Protein AF-A0A948R363-F1 (afdb_monomer_lite)

pLDDT: mean 79.98, std 19.92, range [34.91, 97.94]

Secondary structure (DSSP, 8-state):
--PPP-------------------HHHHHHHHHHHH---S--HHHHHHHHHHHHHHTT--HHHHHHHHT--SGGGSHHHHHH-----HHHHHHHHHHHHHHHHHHHHHHHH-

Radius of gyration: 22.64 Å; chains: 1; bounding box: 28×64×68 Å

Sequence (112 aa):
MKARPSGRSTTTCRRAEVRPATATSSGCKARLDADAGVTGWTLHDLRRTVATGLASLQVPPHVVEKLLNHTSGTFSGVAGVYNRFAYQNEMRAALEQWESRLQELLAEARAA

Structure (mmCIF, N/CA/C/O backbone):
data_AF-A0A948R363-F1
#
_entry.id   AF-A0A948R363-F1
#
loop_
_atom_site.group_PDB
_atom_site.id
_atom_site.type_symbol
_atom_site.label_atom_id
_atom_site.label_alt_id
_atom_site.label_comp_id
_atom_site.label_asym_id
_atom_site.label_entity_id
_atom_site.label_seq_id
_atom_site.pdbx_PDB_ins_code
_atom_site.Cartn_x
_atom_site.Cartn_y
_atom_site.Cartn_z
_atom_site.occupancy
_atom_site.B_iso_or_equiv
_atom_site.auth_seq_id
_atom_site.auth_comp_id
_atom_site.auth_asym_id
_atom_site.auth_atom_id
_atom_site.pdbx_PDB_model_num
ATOM 1 N N . MET A 1 1 ? 0.092 -53.376 43.101 1.00 49.22 1 MET A N 1
ATOM 2 C CA . MET A 1 1 ? -0.635 -52.153 43.513 1.00 49.22 1 MET A CA 1
ATOM 3 C C . MET A 1 1 ? 0.361 -51.104 43.990 1.00 49.22 1 MET A C 1
ATOM 5 O O . MET A 1 1 ? 1.034 -51.366 44.975 1.00 49.22 1 MET A O 1
ATOM 9 N N . LYS A 1 2 ? 0.470 -49.960 43.300 1.00 38.81 2 LYS A N 1
ATOM 10 C CA . LYS A 1 2 ? 0.731 -48.619 43.867 1.00 38.81 2 LYS A CA 1
ATOM 11 C C . LYS A 1 2 ? 0.554 -47.592 42.741 1.00 38.81 2 LYS A C 1
ATOM 13 O O . LYS A 1 2 ? 1.264 -47.622 41.743 1.00 38.81 2 LYS A O 1
ATOM 18 N N . ALA A 1 3 ? -0.487 -46.779 42.882 1.00 44.53 3 ALA A N 1
ATOM 19 C CA . ALA A 1 3 ? -0.934 -45.780 41.922 1.00 44.53 3 ALA A CA 1
ATOM 20 C C . ALA A 1 3 ? 0.062 -44.612 41.809 1.00 44.53 3 ALA A C 1
ATOM 22 O O . ALA A 1 3 ? 0.642 -44.193 42.811 1.00 44.53 3 ALA A O 1
ATOM 23 N N . ARG A 1 4 ? 0.232 -44.061 40.600 1.00 40.62 4 ARG A N 1
ATOM 24 C CA . ARG A 1 4 ? 0.894 -42.765 40.371 1.00 40.62 4 ARG A CA 1
ATOM 25 C C . ARG A 1 4 ? -0.170 -41.659 40.403 1.00 40.62 4 ARG A C 1
ATOM 27 O O . ARG A 1 4 ? -1.157 -41.793 39.681 1.00 40.62 4 ARG A O 1
ATOM 34 N N . PRO A 1 5 ? -0.000 -40.580 41.187 1.00 43.66 5 PRO A N 1
ATOM 35 C CA . PRO A 1 5 ? -0.958 -39.485 41.211 1.00 43.66 5 PRO A CA 1
ATOM 36 C C . PRO A 1 5 ? -0.743 -38.530 40.030 1.00 43.66 5 PRO A C 1
ATOM 38 O O . PRO A 1 5 ? 0.382 -38.203 39.650 1.00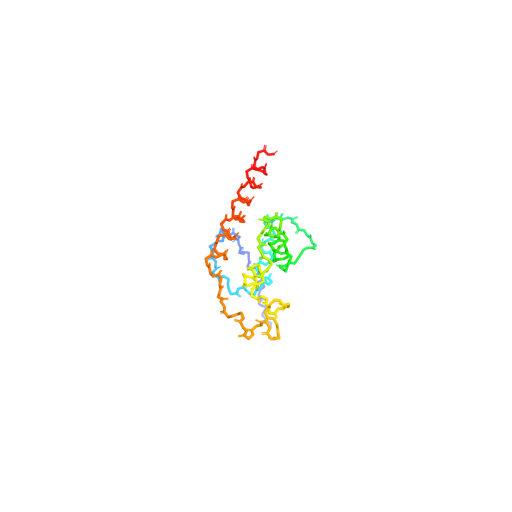 43.66 5 PRO A O 1
ATOM 41 N N . SER A 1 6 ? -1.860 -38.074 39.468 1.00 49.44 6 SER A N 1
ATOM 42 C CA . SER A 1 6 ? -1.963 -37.027 38.458 1.00 49.44 6 SER A CA 1
ATOM 43 C C . SER A 1 6 ? -1.681 -35.650 39.070 1.00 49.44 6 SER A C 1
ATOM 45 O O . SER A 1 6 ? -2.500 -35.129 39.827 1.00 49.44 6 SER A O 1
ATOM 47 N N . GLY A 1 7 ? -0.551 -35.038 38.717 1.00 38.94 7 GLY A N 1
ATOM 48 C CA . GLY A 1 7 ? -0.267 -33.632 39.006 1.00 38.94 7 GLY A CA 1
ATOM 49 C C . GLY A 1 7 ? -0.616 -32.766 37.800 1.00 38.94 7 GLY A C 1
ATOM 50 O O . GLY A 1 7 ? 0.147 -32.702 36.840 1.00 38.94 7 GLY A O 1
ATOM 51 N N . ARG A 1 8 ? -1.781 -32.115 37.830 1.00 46.25 8 ARG A N 1
ATOM 52 C CA . ARG A 1 8 ? -2.176 -31.088 36.859 1.00 46.25 8 ARG A CA 1
ATOM 53 C C . ARG A 1 8 ? -1.411 -29.814 37.226 1.00 46.25 8 ARG A C 1
ATOM 55 O O . ARG A 1 8 ? -1.735 -29.177 38.222 1.00 46.25 8 ARG A O 1
ATOM 62 N N . SER A 1 9 ? -0.355 -29.498 36.478 1.00 42.84 9 SER A N 1
ATOM 63 C CA . SER A 1 9 ? 0.474 -28.318 36.737 1.00 42.84 9 SER A CA 1
ATOM 64 C C . SER A 1 9 ? -0.330 -27.050 36.455 1.00 42.84 9 SER A C 1
ATOM 66 O O . SER A 1 9 ? -0.569 -26.682 35.306 1.00 42.84 9 SER A O 1
ATOM 68 N N . THR A 1 10 ? -0.769 -26.392 37.522 1.00 44.28 10 THR A N 1
ATOM 69 C CA . THR A 1 10 ? -1.242 -25.011 37.529 1.00 44.28 10 THR A CA 1
ATOM 70 C C . THR A 1 10 ? -0.047 -24.094 37.284 1.00 44.28 10 THR A C 1
ATOM 72 O O . THR A 1 10 ? 0.619 -23.666 38.224 1.00 44.28 10 THR A O 1
ATOM 75 N N . THR A 1 11 ? 0.268 -23.812 36.021 1.00 43.47 11 THR A N 1
ATOM 76 C CA . THR A 1 11 ? 1.243 -22.769 35.689 1.00 43.47 11 THR A CA 1
ATOM 77 C C . THR A 1 11 ? 0.499 -21.469 35.427 1.00 43.47 11 THR A C 1
ATOM 79 O O . THR A 1 11 ? -0.027 -21.220 34.348 1.00 43.47 11 THR A O 1
ATOM 82 N N . THR A 1 12 ? 0.448 -20.664 36.482 1.00 38.38 12 THR A N 1
ATOM 83 C CA . THR A 1 12 ? 0.136 -19.238 36.522 1.00 38.38 12 THR A CA 1
ATOM 84 C C . THR A 1 12 ? 0.681 -18.497 35.295 1.00 38.38 12 THR A C 1
ATOM 86 O O . THR A 1 12 ? 1.887 -18.516 35.049 1.00 38.38 12 THR A O 1
ATOM 89 N N . CYS A 1 13 ? -0.197 -17.806 34.558 1.00 34.91 13 CYS A N 1
ATOM 90 C CA . CYS A 1 13 ? 0.170 -16.813 33.544 1.00 34.91 13 CYS A CA 1
ATOM 91 C C . CYS A 1 13 ? 1.002 -15.700 34.195 1.00 34.91 13 CYS A C 1
ATOM 93 O O . CYS A 1 13 ? 0.465 -14.745 34.755 1.00 34.91 13 CYS A O 1
ATOM 95 N N . ARG A 1 14 ? 2.327 -15.820 34.137 1.00 42.41 14 ARG A N 1
ATOM 96 C CA . ARG A 1 14 ? 3.248 -14.711 34.387 1.00 42.41 14 ARG A CA 1
ATOM 97 C C . ARG A 1 14 ? 3.529 -14.037 33.040 1.00 42.41 14 ARG A C 1
ATOM 99 O O . ARG A 1 14 ? 3.718 -14.740 32.052 1.00 42.41 14 ARG A O 1
ATOM 106 N N . ARG A 1 15 ? 3.487 -12.695 33.024 1.00 40.62 15 ARG A N 1
ATOM 107 C CA . ARG A 1 15 ? 3.774 -11.785 31.893 1.00 40.62 15 ARG A CA 1
ATOM 108 C C . ARG A 1 15 ? 4.684 -12.430 30.840 1.00 40.62 15 ARG A C 1
ATOM 110 O O . ARG A 1 15 ? 5.830 -12.747 31.138 1.00 40.62 15 ARG A O 1
ATOM 117 N N . ALA A 1 16 ? 4.149 -12.604 29.635 1.00 43.81 16 ALA A N 1
ATOM 118 C CA . ALA A 1 16 ? 4.841 -13.204 28.508 1.00 43.81 16 ALA A CA 1
ATOM 119 C C . ALA A 1 16 ? 6.077 -12.377 28.113 1.00 43.81 16 ALA A C 1
ATOM 121 O O . ALA A 1 16 ? 5.957 -11.297 27.538 1.00 43.81 16 ALA A O 1
ATOM 122 N N . GLU A 1 17 ? 7.265 -12.904 28.403 1.00 41.97 17 GLU A N 1
ATOM 123 C CA . GLU A 1 17 ? 8.477 -12.559 27.666 1.00 41.97 17 GLU A CA 1
ATOM 124 C C . GLU A 1 17 ? 8.282 -12.927 26.192 1.00 41.97 17 GLU A C 1
ATOM 126 O O . GLU A 1 17 ? 7.804 -14.015 25.852 1.00 41.97 17 GLU A O 1
ATOM 131 N N . VAL A 1 18 ? 8.637 -11.991 25.313 1.00 50.06 18 VAL A N 1
ATOM 132 C CA . VAL A 1 18 ? 8.582 -12.136 23.859 1.00 50.06 18 VAL A CA 1
ATOM 133 C C . VAL A 1 18 ? 9.494 -13.292 23.445 1.00 50.06 18 VAL A C 1
ATOM 135 O O . VAL A 1 18 ? 10.705 -13.140 23.320 1.00 50.06 18 VAL A O 1
ATOM 138 N N . ARG A 1 19 ? 8.913 -14.474 23.227 1.00 47.91 19 ARG A N 1
ATOM 139 C CA . ARG A 1 19 ? 9.605 -15.576 22.554 1.00 47.91 19 ARG A CA 1
ATOM 140 C C . ARG A 1 19 ? 9.716 -15.244 21.063 1.00 47.91 19 ARG A C 1
ATOM 142 O O . ARG A 1 19 ? 8.693 -14.882 20.472 1.00 47.91 19 ARG A O 1
ATOM 149 N N . PRO A 1 20 ? 10.901 -15.382 20.433 1.00 43.44 20 PRO A N 1
ATOM 150 C CA . PRO A 1 20 ? 11.015 -15.224 18.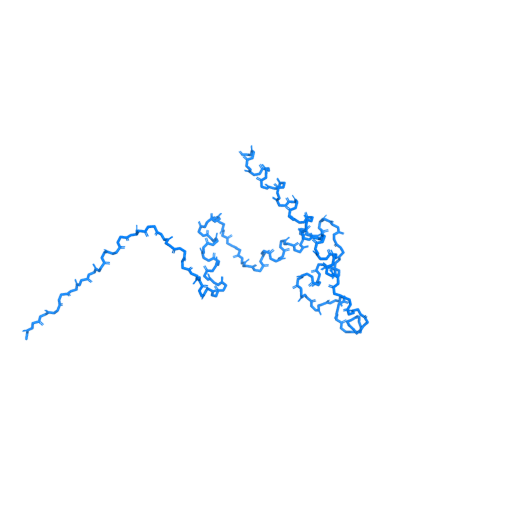995 1.00 43.44 20 PRO A CA 1
ATOM 151 C C . PRO A 1 20 ? 10.219 -16.363 18.376 1.00 43.44 20 PRO A C 1
ATOM 153 O O . PRO A 1 20 ? 10.514 -17.544 18.565 1.00 43.44 20 PRO A O 1
ATOM 156 N N . ALA A 1 21 ? 9.122 -16.004 17.730 1.00 50.94 21 ALA A N 1
ATOM 157 C CA . ALA A 1 21 ? 8.248 -16.984 17.149 1.00 50.94 21 ALA A CA 1
ATOM 158 C C . ALA A 1 21 ? 8.998 -17.649 15.990 1.00 50.94 21 ALA A C 1
ATOM 160 O O . ALA A 1 21 ? 9.297 -17.006 14.988 1.00 50.94 21 ALA A O 1
ATOM 161 N N . THR A 1 22 ? 9.217 -18.957 16.071 1.00 48.59 22 THR A N 1
ATOM 162 C CA . THR A 1 22 ? 9.355 -19.822 14.891 1.00 48.59 22 THR A CA 1
ATOM 163 C C . THR A 1 22 ? 7.991 -19.948 14.191 1.00 48.59 22 THR A C 1
ATOM 165 O O . THR A 1 22 ? 7.533 -21.040 13.862 1.00 48.59 22 THR A O 1
ATOM 168 N N . ALA A 1 23 ? 7.265 -18.832 14.054 1.00 51.28 23 ALA A N 1
ATOM 169 C CA . ALA A 1 23 ? 5.884 -18.816 13.614 1.00 51.28 23 ALA A CA 1
ATOM 170 C C . ALA A 1 23 ? 5.829 -18.893 12.097 1.00 51.28 23 ALA A C 1
ATOM 172 O O . ALA A 1 23 ? 6.118 -17.937 11.380 1.00 51.28 23 ALA A O 1
ATOM 173 N N . THR A 1 24 ? 5.337 -20.028 11.623 1.00 54.84 24 THR A N 1
ATOM 174 C CA . THR A 1 24 ? 4.568 -20.094 10.386 1.00 54.84 24 THR A CA 1
ATOM 175 C C . THR A 1 24 ? 3.524 -18.971 10.375 1.00 54.84 24 THR A C 1
ATOM 177 O O . THR A 1 24 ? 3.024 -18.565 11.428 1.00 54.84 24 THR A O 1
ATOM 180 N N . SER A 1 25 ? 3.146 -18.501 9.188 1.00 63.59 25 SER A N 1
ATOM 181 C CA . SER A 1 25 ? 2.118 -17.472 8.969 1.00 63.59 25 SER A CA 1
ATOM 182 C C . SER A 1 25 ? 0.860 -17.645 9.847 1.00 63.59 25 SER A C 1
ATOM 184 O O . SER A 1 25 ? 0.326 -16.664 10.364 1.00 63.59 25 SER A O 1
ATOM 186 N N . SER A 1 26 ? 0.451 -18.887 10.126 1.00 67.81 26 SER A N 1
ATOM 187 C CA . SER A 1 26 ? -0.656 -19.239 11.027 1.00 67.81 26 SER A CA 1
ATOM 188 C C . SER A 1 26 ? -0.508 -18.717 12.467 1.00 67.81 26 SER A C 1
ATOM 190 O O . SER A 1 26 ? -1.492 -18.282 13.061 1.00 67.81 26 SER A O 1
ATOM 192 N N . GLY A 1 27 ? 0.703 -18.728 13.034 1.00 75.75 27 GLY A N 1
ATOM 193 C CA . GLY A 1 27 ? 0.961 -18.259 14.402 1.00 75.75 27 GLY A CA 1
ATOM 194 C C . GLY A 1 27 ? 0.922 -16.734 14.531 1.00 75.75 27 GLY A C 1
ATOM 195 O O . GLY A 1 27 ? 0.432 -16.209 15.529 1.00 75.75 27 GLY A O 1
ATOM 196 N N . CYS A 1 28 ? 1.379 -16.014 13.502 1.00 81.19 28 CYS A N 1
ATOM 197 C CA . CYS A 1 28 ? 1.266 -14.555 13.446 1.00 81.19 28 CYS A CA 1
ATOM 198 C C . CYS A 1 28 ? -0.189 -14.111 13.258 1.00 81.19 28 CYS A C 1
ATOM 200 O O . CYS A 1 28 ? -0.614 -13.152 13.897 1.00 81.19 28 CYS A O 1
ATOM 202 N N . LYS A 1 29 ? -0.968 -14.839 12.444 1.00 85.69 29 LYS A N 1
ATOM 203 C CA . LYS A 1 29 ? -2.395 -14.553 12.254 1.00 85.69 29 LYS A CA 1
ATOM 204 C C . LYS A 1 29 ? -3.177 -14.650 13.565 1.00 85.69 29 LYS A C 1
ATOM 206 O O . LYS A 1 29 ? -3.877 -13.712 13.908 1.00 85.69 29 LYS A O 1
ATOM 211 N N . ALA A 1 30 ? -3.013 -15.738 14.320 1.00 85.56 30 ALA A N 1
ATOM 212 C CA . ALA A 1 30 ? -3.768 -15.944 15.559 1.00 85.56 30 ALA A CA 1
ATOM 213 C C . ALA A 1 30 ? -3.550 -14.820 16.590 1.00 85.56 30 ALA A C 1
ATOM 215 O O . ALA A 1 30 ? -4.469 -14.456 17.317 1.00 85.56 30 ALA A O 1
ATOM 216 N N . ARG A 1 31 ? -2.339 -14.250 16.636 1.00 87.19 31 ARG A N 1
ATOM 217 C CA . ARG A 1 31 ? -2.039 -13.082 17.475 1.00 87.19 31 ARG A CA 1
ATOM 218 C C . ARG A 1 31 ? -2.741 -11.823 16.969 1.00 87.19 31 ARG A C 1
ATOM 220 O O . ARG A 1 31 ? -3.378 -11.142 17.757 1.00 87.19 31 ARG A O 1
ATOM 227 N N . LEU A 1 32 ? -2.670 -11.558 15.663 1.00 88.12 32 LEU A N 1
ATOM 228 C CA . LEU A 1 32 ? -3.361 -10.421 15.051 1.00 88.12 32 LEU A CA 1
ATOM 229 C C . LEU A 1 32 ? -4.880 -10.504 15.230 1.00 88.12 32 LEU A C 1
ATOM 231 O O . LEU A 1 32 ? -5.500 -9.488 15.511 1.00 88.12 32 LEU A O 1
ATOM 235 N N . ASP A 1 33 ? -5.471 -11.695 15.118 1.00 88.88 33 ASP A N 1
ATOM 236 C CA . ASP A 1 33 ? -6.903 -11.903 15.356 1.00 88.88 33 ASP A CA 1
ATOM 237 C C . ASP A 1 33 ? -7.284 -11.551 16.807 1.00 88.88 33 ASP A C 1
ATOM 239 O O . ASP A 1 33 ? -8.295 -10.888 17.037 1.00 88.88 33 ASP A O 1
ATOM 243 N N . ALA A 1 34 ?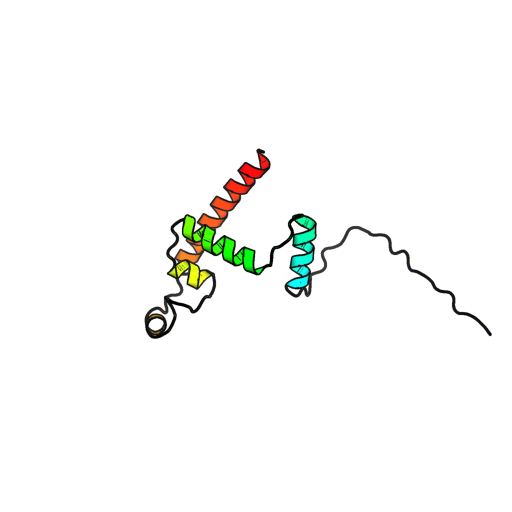 -6.459 -11.956 17.782 1.00 88.19 34 ALA A N 1
ATOM 244 C CA . ALA A 1 34 ? -6.679 -11.651 19.195 1.00 88.19 34 ALA A CA 1
ATOM 245 C C . ALA A 1 34 ? -6.539 -10.152 19.511 1.00 88.19 34 ALA A C 1
ATOM 247 O O . ALA A 1 34 ? -7.319 -9.627 20.302 1.00 88.19 34 ALA A O 1
ATOM 248 N N . ASP A 1 35 ? -5.575 -9.473 18.884 1.00 88.25 35 ASP A N 1
ATOM 249 C CA . ASP A 1 35 ? -5.304 -8.053 19.125 1.00 88.25 35 ASP A CA 1
ATOM 250 C C . ASP A 1 35 ? -6.296 -7.134 18.388 1.00 88.25 35 ASP A C 1
ATOM 252 O O . ASP A 1 35 ? -6.694 -6.098 18.917 1.00 88.25 35 ASP A O 1
ATOM 256 N N . ALA A 1 36 ? -6.703 -7.494 17.165 1.00 86.38 36 ALA A N 1
ATOM 257 C CA . ALA A 1 36 ? -7.523 -6.640 16.305 1.00 86.38 36 ALA A CA 1
ATOM 258 C C . ALA A 1 36 ? -9.037 -6.866 16.461 1.00 86.38 36 ALA A C 1
ATOM 260 O O . ALA A 1 36 ? -9.821 -6.008 16.060 1.00 86.38 36 ALA A O 1
ATOM 261 N N . GLY A 1 37 ? -9.470 -8.017 16.993 1.00 89.06 37 GLY A N 1
ATOM 262 C CA . GLY A 1 37 ? -10.891 -8.334 17.190 1.00 89.06 37 GLY A CA 1
ATOM 263 C C . GLY A 1 37 ? -11.706 -8.490 15.896 1.00 89.06 37 GLY A C 1
ATOM 264 O O . GLY A 1 37 ? -12.933 -8.554 15.942 1.00 89.06 37 GLY A O 1
ATOM 265 N N . VAL A 1 38 ? -11.045 -8.557 14.736 1.00 87.06 38 VAL A N 1
ATOM 266 C CA . VAL A 1 38 ? -11.675 -8.710 13.416 1.00 87.06 38 VAL A CA 1
ATOM 267 C C . VAL A 1 38 ? -11.701 -10.173 12.974 1.00 87.06 38 VAL A C 1
ATOM 269 O O . VAL A 1 38 ? -10.778 -10.942 13.238 1.00 87.06 38 VAL A O 1
ATOM 272 N N . THR A 1 39 ? -12.758 -10.571 12.262 1.00 90.00 39 THR A N 1
ATOM 273 C CA . THR A 1 39 ? -12.947 -11.946 11.765 1.00 90.00 39 THR A CA 1
ATOM 274 C C . THR A 1 39 ? -13.199 -11.963 10.256 1.00 90.00 39 THR A C 1
ATOM 276 O O . THR A 1 39 ? -13.414 -10.922 9.641 1.00 90.00 39 THR A O 1
ATOM 279 N N . GLY A 1 40 ? -13.122 -13.141 9.628 1.00 89.94 40 GLY A N 1
ATOM 280 C CA . GLY A 1 40 ? -13.435 -13.305 8.200 1.00 89.94 40 GLY A CA 1
ATOM 281 C C . GLY A 1 40 ? -12.335 -12.877 7.221 1.00 89.94 40 GLY A C 1
ATOM 282 O O . GLY A 1 40 ? -12.576 -12.863 6.020 1.00 89.94 40 GLY A O 1
ATOM 283 N N . TRP A 1 41 ? -11.129 -12.574 7.707 1.00 92.69 41 TRP A N 1
ATOM 284 C CA . TRP A 1 41 ? -9.993 -12.161 6.881 1.00 92.69 41 TRP A CA 1
ATOM 285 C C . TRP A 1 41 ? -8.846 -13.186 6.902 1.00 92.69 41 TRP A C 1
ATOM 287 O O . TRP A 1 41 ? -8.752 -14.092 7.747 1.00 92.69 41 TRP A O 1
ATOM 29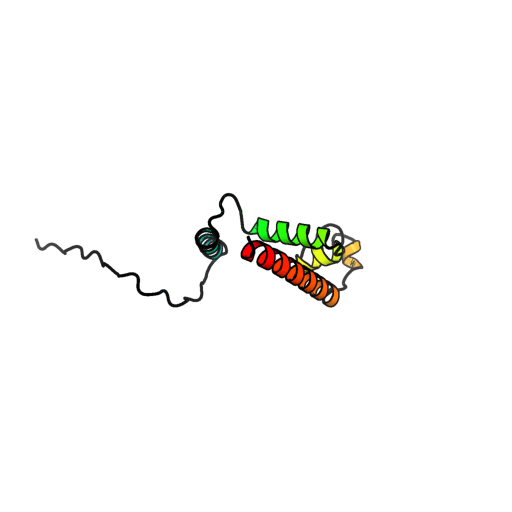7 N N . THR A 1 42 ? -7.950 -13.041 5.935 1.00 91.19 42 THR A N 1
ATOM 298 C CA . THR A 1 42 ? -6.734 -13.827 5.738 1.00 91.19 42 THR A CA 1
ATOM 299 C C . THR A 1 42 ? -5.532 -12.901 5.579 1.00 91.19 42 THR A C 1
ATOM 301 O O . THR A 1 42 ? -5.658 -11.762 5.147 1.00 91.19 42 THR A O 1
ATOM 304 N N . LEU A 1 43 ? -4.320 -13.402 5.826 1.00 90.19 43 LEU A N 1
ATOM 305 C CA . LEU A 1 43 ? -3.099 -12.606 5.634 1.00 90.19 43 LEU A CA 1
ATOM 306 C C . LEU A 1 43 ? -2.933 -12.078 4.199 1.00 90.19 43 LEU A C 1
ATOM 308 O O . LEU A 1 43 ? -2.301 -11.046 3.993 1.00 90.19 43 LEU A O 1
ATOM 312 N N . HIS A 1 44 ? -3.512 -12.760 3.207 1.00 91.25 44 HIS A N 1
ATOM 313 C CA . HIS A 1 44 ? -3.494 -12.299 1.821 1.00 91.25 44 HIS A CA 1
ATOM 314 C C . HIS A 1 44 ? -4.289 -11.000 1.626 1.00 91.25 44 HIS A C 1
ATOM 316 O O . HIS A 1 44 ? -3.978 -10.214 0.732 1.00 91.25 44 HIS A O 1
ATOM 322 N N . ASP A 1 45 ? -5.272 -10.735 2.485 1.00 92.44 45 ASP A N 1
ATOM 323 C CA . ASP A 1 45 ? -6.074 -9.516 2.419 1.00 92.44 45 ASP A CA 1
ATOM 324 C C . ASP A 1 45 ? -5.247 -8.280 2.761 1.00 92.44 45 ASP A C 1
ATOM 326 O O . ASP A 1 45 ? -5.418 -7.265 2.102 1.00 92.44 45 ASP A O 1
ATOM 330 N N . LEU A 1 46 ? -4.248 -8.382 3.648 1.00 91.88 46 LEU A N 1
ATOM 331 C CA . LEU A 1 46 ? -3.307 -7.280 3.899 1.00 91.88 46 LEU A CA 1
ATOM 332 C C . LEU A 1 46 ? -2.597 -6.849 2.613 1.00 91.88 46 LEU A C 1
ATOM 334 O O . LEU A 1 46 ? -2.495 -5.664 2.309 1.00 91.88 46 LEU A O 1
ATOM 338 N N . ARG A 1 47 ? -2.152 -7.824 1.816 1.00 92.75 47 ARG A N 1
ATOM 339 C CA . ARG A 1 47 ? -1.496 -7.564 0.535 1.00 92.75 47 ARG A CA 1
ATOM 340 C C . ARG A 1 47 ? -2.457 -6.936 -0.478 1.00 92.75 47 ARG A C 1
ATOM 342 O O . ARG A 1 47 ? -2.053 -6.025 -1.195 1.00 92.75 47 ARG A O 1
ATOM 349 N N . ARG A 1 48 ? -3.711 -7.405 -0.535 1.00 94.25 48 ARG A N 1
ATOM 350 C CA . ARG A 1 48 ? -4.755 -6.831 -1.403 1.00 94.25 48 ARG A CA 1
ATOM 351 C C . ARG A 1 48 ? -5.082 -5.390 -1.003 1.00 94.25 48 ARG A C 1
ATOM 353 O O . ARG A 1 48 ? -5.111 -4.526 -1.872 1.00 94.25 48 ARG A O 1
ATOM 360 N N . THR A 1 49 ? -5.216 -5.121 0.293 1.00 95.31 49 THR A N 1
ATOM 361 C CA . THR A 1 49 ? -5.454 -3.777 0.834 1.00 95.31 49 THR A CA 1
ATOM 362 C C . THR A 1 49 ? -4.322 -2.819 0.481 1.00 95.31 49 THR A C 1
ATOM 364 O O . THR A 1 49 ? -4.597 -1.727 -0.004 1.00 95.31 49 THR A O 1
ATOM 367 N N . VAL A 1 50 ? -3.058 -3.227 0.646 1.00 96.00 50 VAL A N 1
ATOM 368 C CA . VAL A 1 50 ? -1.906 -2.392 0.254 1.00 96.00 50 VAL A CA 1
ATOM 369 C C . VAL A 1 50 ? -1.904 -2.124 -1.252 1.00 96.00 50 VAL A C 1
ATOM 371 O O . VAL A 1 50 ? -1.689 -0.989 -1.663 1.00 96.00 50 VAL A O 1
ATOM 374 N N . ALA A 1 51 ? -2.190 -3.130 -2.085 1.00 95.50 51 ALA A N 1
ATOM 375 C CA . ALA A 1 51 ? -2.245 -2.957 -3.537 1.00 95.50 51 ALA A CA 1
ATOM 376 C C . ALA A 1 51 ? -3.308 -1.926 -3.957 1.00 95.50 51 ALA A C 1
ATOM 378 O O . ALA A 1 51 ? -3.016 -1.002 -4.716 1.00 95.50 51 ALA A O 1
ATOM 379 N N . THR A 1 52 ? -4.530 -2.058 -3.434 1.00 96.19 52 THR A N 1
ATOM 380 C CA . THR A 1 52 ? -5.631 -1.124 -3.713 1.00 96.19 52 THR A CA 1
ATOM 381 C C . THR A 1 52 ? -5.364 0.262 -3.126 1.00 96.19 52 THR A C 1
ATOM 383 O O . THR A 1 52 ? -5.648 1.265 -3.777 1.00 96.19 52 THR A O 1
ATOM 386 N N . GLY A 1 53 ? -4.769 0.333 -1.935 1.00 96.69 53 GLY A N 1
ATOM 387 C CA . GLY A 1 53 ? -4.378 1.584 -1.294 1.00 96.69 53 GLY A CA 1
ATOM 388 C C . GLY A 1 53 ? -3.342 2.357 -2.109 1.00 96.69 53 GLY A C 1
ATOM 389 O O . GLY A 1 53 ? -3.559 3.521 -2.435 1.00 96.69 53 GLY A O 1
ATOM 390 N N . LEU A 1 54 ? -2.267 1.696 -2.541 1.00 97.06 54 LEU A N 1
ATOM 391 C CA . LEU A 1 54 ? -1.257 2.301 -3.416 1.00 97.06 54 LEU A CA 1
ATOM 392 C C . LEU A 1 54 ? -1.846 2.743 -4.765 1.00 97.06 54 LEU A C 1
ATOM 394 O O . LEU A 1 54 ? -1.503 3.816 -5.258 1.00 97.06 54 LEU A O 1
ATOM 398 N N . ALA A 1 55 ? -2.771 1.966 -5.336 1.00 95.44 55 ALA A N 1
ATOM 399 C CA . ALA A 1 55 ? -3.478 2.362 -6.553 1.00 95.44 55 ALA A CA 1
ATOM 400 C C . ALA A 1 55 ? -4.339 3.623 -6.343 1.00 95.44 55 ALA A C 1
ATOM 402 O O . ALA A 1 55 ? -4.369 4.494 -7.211 1.00 95.44 55 ALA A O 1
ATOM 403 N N . SER A 1 56 ? -4.996 3.760 -5.184 1.00 96.25 56 SER A N 1
ATOM 404 C CA . SER A 1 56 ? -5.766 4.968 -4.845 1.00 96.25 56 SER A CA 1
ATOM 405 C C . SER A 1 56 ? -4.888 6.215 -4.682 1.00 96.25 56 SER A C 1
ATOM 407 O O . SER A 1 56 ? -5.324 7.313 -5.012 1.00 96.25 56 SER A O 1
ATOM 409 N N . LEU A 1 57 ? -3.628 6.032 -4.272 1.00 96.00 57 LEU A N 1
ATOM 410 C CA . LEU A 1 57 ? -2.597 7.075 -4.206 1.00 96.00 57 LEU A CA 1
ATOM 411 C C . LEU A 1 57 ? -1.928 7.343 -5.568 1.00 96.00 57 LEU A C 1
ATOM 413 O O . LEU A 1 57 ? -0.897 8.003 -5.635 1.00 96.00 57 LEU A O 1
ATOM 417 N N . GLN A 1 58 ? -2.498 6.822 -6.659 1.00 95.88 58 GLN A N 1
ATOM 418 C CA . GLN A 1 58 ? -2.013 6.998 -8.032 1.00 95.88 58 GLN A CA 1
ATOM 419 C C . GLN A 1 58 ? -0.589 6.467 -8.279 1.00 95.88 58 GLN A C 1
ATOM 421 O O . GLN A 1 58 ? 0.078 6.878 -9.232 1.00 95.88 58 GLN A O 1
ATOM 426 N N . VAL A 1 59 ? -0.120 5.511 -7.469 1.00 96.31 59 VAL A N 1
ATOM 427 C CA . VAL A 1 59 ? 1.167 4.848 -7.709 1.00 96.31 59 VAL A CA 1
ATOM 428 C C . VAL A 1 59 ? 1.073 4.005 -8.988 1.00 96.31 59 VAL A C 1
ATOM 430 O O . VAL A 1 59 ? 0.115 3.241 -9.148 1.00 96.31 59 VAL A O 1
ATOM 433 N N . PRO A 1 60 ? 2.058 4.085 -9.905 1.00 94.31 60 PRO A N 1
ATOM 434 C CA . PRO A 1 60 ? 2.004 3.333 -11.151 1.00 94.31 60 PRO A CA 1
ATOM 435 C C . PRO A 1 60 ? 1.913 1.812 -10.922 1.00 94.31 60 PRO A C 1
ATOM 437 O O . PRO A 1 60 ? 2.648 1.270 -10.090 1.00 94.31 60 PRO A O 1
ATOM 440 N N . PRO A 1 61 ? 1.094 1.083 -11.707 1.00 91.81 61 PRO A N 1
ATOM 441 C CA . PRO A 1 61 ? 0.834 -0.341 -11.478 1.00 91.81 61 PRO A CA 1
ATOM 442 C C . PRO A 1 61 ? 2.096 -1.205 -11.584 1.00 91.81 61 PRO A C 1
ATOM 444 O O . PRO A 1 61 ? 2.250 -2.160 -10.833 1.00 91.81 61 PRO A O 1
ATOM 447 N N . HIS A 1 62 ? 3.047 -0.834 -12.444 1.00 91.56 62 HIS A N 1
ATOM 448 C CA . HIS A 1 62 ? 4.320 -1.544 -12.577 1.00 91.56 62 HIS A CA 1
ATOM 449 C C . HIS A 1 62 ? 5.196 -1.438 -11.317 1.00 91.56 62 HIS A C 1
ATOM 451 O O . HIS A 1 62 ? 5.904 -2.383 -10.974 1.00 91.56 62 HIS A O 1
ATOM 457 N N . VAL A 1 63 ? 5.131 -0.320 -10.587 1.00 93.75 63 VAL A N 1
ATOM 458 C CA . VAL A 1 63 ? 5.842 -0.162 -9.309 1.00 93.75 63 VAL A CA 1
ATOM 459 C C . VAL A 1 63 ? 5.165 -1.010 -8.235 1.00 93.75 63 VAL A C 1
ATOM 461 O O . VAL A 1 63 ? 5.851 -1.711 -7.493 1.00 93.75 63 VAL A O 1
ATOM 464 N N . VAL A 1 64 ? 3.827 -1.016 -8.19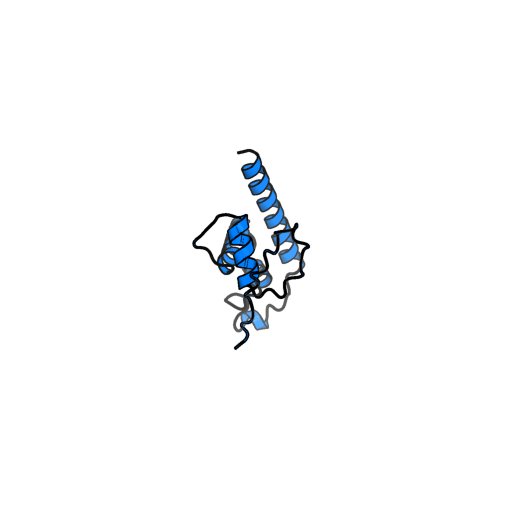1 1.00 94.12 64 VAL A N 1
ATOM 465 C CA . VAL A 1 64 ? 3.054 -1.855 -7.259 1.00 94.12 64 VAL A CA 1
ATOM 466 C C . VAL A 1 64 ? 3.325 -3.342 -7.509 1.00 94.12 64 VAL A C 1
ATOM 468 O O . VAL A 1 64 ? 3.593 -4.078 -6.563 1.00 94.12 64 VAL A O 1
ATOM 471 N N . GLU A 1 65 ? 3.343 -3.791 -8.766 1.00 91.94 65 GLU A N 1
ATOM 472 C CA . GLU A 1 65 ? 3.682 -5.174 -9.123 1.00 91.94 65 GLU A CA 1
ATOM 473 C C . GLU A 1 65 ? 5.103 -5.554 -8.679 1.00 91.94 65 GLU A C 1
ATOM 475 O O . GLU A 1 65 ? 5.287 -6.627 -8.100 1.00 91.94 65 GLU A O 1
ATOM 480 N N . LYS A 1 66 ? 6.104 -4.679 -8.870 1.00 92.00 66 LYS A N 1
ATOM 481 C CA . LYS A 1 66 ? 7.472 -4.917 -8.370 1.00 92.00 66 LYS A CA 1
ATOM 482 C C . LYS A 1 66 ? 7.542 -4.975 -6.851 1.00 92.00 66 LYS A C 1
ATOM 484 O O . LYS A 1 66 ? 8.158 -5.896 -6.320 1.00 92.00 66 LYS A O 1
ATOM 489 N N . LEU A 1 67 ? 6.889 -4.042 -6.164 1.00 93.06 67 LEU A N 1
ATOM 490 C CA . LEU A 1 67 ? 6.846 -3.969 -4.701 1.00 93.06 67 LEU A CA 1
ATOM 491 C C . LEU A 1 67 ? 6.216 -5.224 -4.103 1.00 93.06 67 LEU A C 1
ATOM 493 O O . LEU A 1 67 ? 6.682 -5.769 -3.103 1.00 93.06 67 LEU A O 1
ATOM 497 N N . LEU A 1 68 ? 5.175 -5.720 -4.759 1.00 92.00 68 LEU A N 1
ATOM 498 C CA . LEU A 1 68 ? 4.524 -6.964 -4.408 1.00 92.00 68 LEU A CA 1
ATOM 499 C C . LEU A 1 68 ? 5.341 -8.187 -4.865 1.00 92.00 68 LEU A C 1
ATOM 501 O O . LEU A 1 68 ? 5.070 -9.295 -4.411 1.00 92.00 68 LEU A O 1
ATOM 505 N N . ASN A 1 69 ? 6.377 -8.045 -5.687 1.00 90.25 69 ASN A N 1
ATOM 506 C CA . ASN A 1 69 ? 7.085 -9.165 -6.312 1.00 90.25 69 ASN A CA 1
ATOM 507 C C . ASN A 1 69 ? 6.129 -10.063 -7.125 1.00 90.25 69 ASN A C 1
ATOM 509 O O . ASN A 1 69 ? 6.150 -11.292 -7.045 1.00 90.25 69 ASN A O 1
ATOM 513 N N . HIS A 1 70 ? 5.217 -9.434 -7.863 1.00 88.62 70 HIS A N 1
ATOM 514 C CA . HIS A 1 70 ? 4.378 -10.087 -8.857 1.00 88.62 70 HIS A CA 1
ATOM 515 C C . HIS A 1 70 ? 5.127 -10.193 -10.189 1.00 88.62 70 HIS A C 1
ATOM 517 O O . HIS A 1 70 ? 5.837 -9.279 -10.600 1.00 88.62 70 HIS A O 1
ATOM 523 N N . THR A 1 71 ? 4.944 -11.313 -10.886 1.00 75.25 71 THR A N 1
ATOM 524 C CA . THR A 1 71 ? 5.507 -11.549 -12.231 1.00 75.25 71 THR A CA 1
ATOM 525 C C . THR A 1 71 ? 4.409 -11.618 -13.298 1.00 75.25 71 THR A C 1
ATOM 527 O O . THR A 1 71 ? 4.549 -12.288 -14.316 1.00 75.25 71 THR A O 1
ATOM 530 N N . SER A 1 72 ? 3.275 -10.967 -13.049 1.00 75.00 72 SER A N 1
ATOM 531 C CA . SER A 1 72 ? 2.122 -10.946 -13.953 1.00 75.00 72 SER A CA 1
ATOM 532 C C . SER A 1 72 ? 2.155 -9.708 -14.850 1.00 75.00 72 SER A C 1
ATOM 534 O O . SER A 1 72 ? 2.889 -8.768 -14.565 1.00 75.00 72 SER A O 1
ATOM 536 N N . GLY A 1 73 ? 1.397 -9.729 -15.953 1.00 71.88 73 GLY A N 1
ATOM 537 C CA . GLY A 1 73 ? 1.168 -8.559 -16.806 1.00 71.88 73 GLY A CA 1
ATOM 538 C C . GLY A 1 73 ? 2.461 -7.886 -17.271 1.00 71.88 73 GLY A C 1
ATOM 539 O O . GLY A 1 73 ? 3.157 -8.417 -18.141 1.00 71.88 73 GLY A O 1
ATOM 540 N N . THR A 1 74 ? 2.784 -6.745 -16.652 1.00 68.31 74 THR A N 1
ATOM 541 C CA . THR A 1 74 ? 3.862 -5.811 -17.024 1.00 68.31 74 THR A CA 1
ATOM 542 C C . THR A 1 74 ? 5.263 -6.419 -17.014 1.00 68.31 74 THR A C 1
ATOM 544 O O . THR A 1 74 ? 6.146 -5.943 -17.727 1.00 68.31 74 THR A O 1
ATOM 547 N N . PHE A 1 75 ? 5.478 -7.480 -16.236 1.00 75.06 75 PHE A N 1
ATOM 548 C CA . PHE A 1 75 ? 6.768 -8.180 -16.159 1.00 75.06 75 PHE A CA 1
ATOM 549 C C . PHE A 1 75 ? 6.717 -9.615 -16.682 1.00 75.06 75 PHE A C 1
ATOM 551 O O . PHE A 1 75 ? 7.675 -10.368 -16.509 1.00 75.06 75 PHE A O 1
ATOM 558 N N . SER A 1 76 ? 5.615 -9.996 -17.329 1.00 78.81 76 SER A N 1
ATOM 559 C CA . SER A 1 76 ? 5.456 -11.315 -17.937 1.00 78.81 76 SER A CA 1
ATOM 560 C C . SER A 1 76 ? 5.827 -11.304 -19.425 1.00 78.81 76 SER A C 1
ATOM 562 O O . SER A 1 76 ? 5.766 -10.273 -20.099 1.00 78.81 76 SER A O 1
ATOM 564 N N . GLY A 1 77 ? 6.236 -12.462 -19.950 1.00 81.19 77 GLY A N 1
ATOM 565 C CA . GLY A 1 77 ? 6.560 -12.632 -21.368 1.00 81.19 77 GLY A CA 1
ATOM 566 C C . GLY A 1 77 ? 7.679 -11.705 -21.856 1.00 81.19 77 GLY A C 1
ATOM 567 O O . GLY A 1 77 ? 8.674 -11.481 -21.168 1.00 81.19 77 GLY A O 1
ATOM 568 N N . VAL A 1 78 ? 7.510 -11.155 -23.059 1.00 81.12 78 VAL A N 1
ATOM 569 C CA . VAL A 1 78 ? 8.505 -10.292 -23.718 1.00 81.12 78 VAL A CA 1
ATOM 570 C C . VAL A 1 78 ? 8.751 -8.995 -22.936 1.00 81.12 78 VAL A C 1
ATOM 572 O O . VAL A 1 78 ? 9.880 -8.510 -22.888 1.00 81.12 78 VAL A O 1
ATOM 575 N N . ALA A 1 79 ? 7.734 -8.460 -22.253 1.00 77.69 79 ALA A N 1
ATOM 576 C CA . ALA A 1 79 ? 7.875 -7.241 -21.456 1.00 77.69 79 ALA A CA 1
ATOM 577 C C . ALA A 1 79 ? 8.890 -7.412 -20.310 1.00 77.69 79 ALA A C 1
ATOM 579 O O . ALA A 1 79 ? 9.689 -6.512 -20.058 1.00 77.69 79 ALA A O 1
ATOM 580 N N . GLY A 1 80 ? 8.938 -8.593 -19.682 1.00 78.94 80 GLY A N 1
ATOM 581 C CA . GLY A 1 80 ? 9.929 -8.919 -18.650 1.00 78.94 80 GLY A CA 1
ATOM 582 C C . GLY A 1 80 ? 11.365 -9.057 -19.173 1.00 78.94 80 GLY A C 1
ATOM 583 O O . GLY A 1 80 ? 12.313 -8.858 -18.413 1.00 78.94 80 GLY A O 1
ATOM 584 N N . VAL A 1 81 ? 11.544 -9.352 -20.467 1.00 81.88 81 VAL A N 1
ATOM 585 C CA . VAL A 1 81 ? 12.872 -9.412 -21.106 1.00 81.88 81 VAL A CA 1
ATOM 586 C C . VAL A 1 81 ? 13.480 -8.013 -21.202 1.00 81.88 81 VAL A C 1
ATOM 588 O O . VAL A 1 81 ? 14.667 -7.838 -20.924 1.00 81.88 81 VAL A O 1
ATOM 591 N N . TYR A 1 82 ? 12.663 -7.014 -21.544 1.00 84.50 82 TYR A N 1
ATOM 592 C CA . TYR A 1 82 ? 13.111 -5.630 -21.695 1.00 84.50 82 TYR A CA 1
ATOM 593 C C . TYR A 1 82 ? 13.100 -4.851 -20.378 1.00 84.50 82 TYR A C 1
ATOM 595 O O . TYR A 1 82 ? 14.029 -4.094 -20.097 1.00 84.50 82 TYR A O 1
ATOM 603 N N . ASN A 1 83 ? 12.083 -5.044 -19.540 1.00 83.69 83 ASN A N 1
ATOM 604 C CA . ASN A 1 83 ? 11.933 -4.283 -18.308 1.00 83.69 83 ASN A CA 1
ATOM 605 C C . ASN A 1 83 ? 12.585 -4.989 -17.107 1.00 83.69 83 ASN A C 1
ATOM 607 O O . ASN A 1 83 ? 11.926 -5.621 -16.273 1.00 83.69 83 ASN A O 1
ATOM 611 N N . ARG A 1 84 ? 13.914 -4.862 -17.025 1.00 85.00 84 ARG A N 1
ATOM 612 C CA . ARG A 1 84 ? 14.738 -5.411 -15.930 1.00 85.00 84 ARG A CA 1
ATOM 613 C C . ARG A 1 84 ? 15.030 -4.402 -14.818 1.00 85.00 84 ARG A C 1
ATOM 615 O O . ARG A 1 84 ? 15.712 -4.751 -13.856 1.00 85.00 84 ARG A O 1
ATOM 622 N N . PHE A 1 85 ? 14.550 -3.165 -14.945 1.00 89.69 85 PHE A N 1
ATOM 623 C CA . PHE A 1 85 ? 14.780 -2.141 -13.934 1.00 89.69 85 PHE A CA 1
ATOM 624 C C . PHE A 1 85 ? 14.076 -2.518 -12.623 1.00 89.69 85 PHE A C 1
ATOM 626 O O . PHE A 1 85 ? 12.976 -3.076 -12.617 1.00 89.69 85 PHE A O 1
ATOM 633 N N . ALA A 1 86 ? 14.749 -2.269 -11.499 1.00 88.00 86 ALA A N 1
ATOM 634 C CA . ALA A 1 86 ? 14.282 -2.708 -10.188 1.00 88.00 86 ALA A CA 1
ATOM 635 C C . ALA A 1 86 ? 13.280 -1.736 -9.546 1.00 88.00 86 ALA A 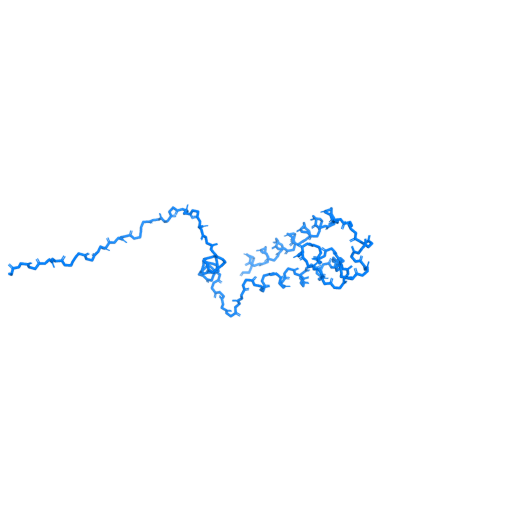C 1
ATOM 637 O O . ALA A 1 86 ? 12.560 -2.155 -8.649 1.00 88.00 86 ALA A O 1
ATOM 638 N N . TYR A 1 87 ? 13.229 -0.473 -9.994 1.00 93.56 87 TYR A N 1
ATOM 639 C CA . TYR A 1 87 ? 12.343 0.578 -9.468 1.00 93.56 87 TYR A CA 1
ATOM 640 C C . TYR A 1 87 ? 12.461 0.811 -7.949 1.00 93.56 87 TYR A C 1
ATOM 642 O O . TYR A 1 87 ? 11.482 1.104 -7.271 1.00 93.56 87 TYR A O 1
ATOM 650 N N . GLN A 1 88 ? 13.652 0.630 -7.366 1.00 94.81 88 GLN A N 1
ATOM 651 C CA . GLN A 1 88 ? 13.829 0.684 -5.905 1.00 94.81 88 GLN A CA 1
ATOM 652 C C . GLN A 1 88 ? 13.483 2.046 -5.299 1.00 94.81 88 GLN A C 1
ATOM 654 O O . GLN A 1 88 ? 12.925 2.100 -4.203 1.00 94.81 88 GLN A O 1
ATOM 659 N N . ASN A 1 89 ? 13.790 3.133 -6.006 1.00 97.06 89 ASN A N 1
ATOM 660 C CA . ASN A 1 89 ? 13.512 4.487 -5.533 1.00 97.06 89 ASN A CA 1
ATOM 661 C C . ASN A 1 89 ? 12.009 4.778 -5.573 1.00 97.06 89 ASN A C 1
ATOM 663 O O . ASN A 1 89 ? 11.451 5.326 -4.629 1.00 97.06 89 ASN A O 1
ATOM 667 N N . GLU A 1 90 ? 11.341 4.339 -6.633 1.00 96.31 90 GLU A N 1
ATOM 668 C CA . GLU A 1 90 ? 9.904 4.478 -6.825 1.00 96.31 90 GLU A CA 1
ATOM 669 C C . GLU A 1 90 ? 9.129 3.613 -5.827 1.00 96.31 90 GLU A C 1
ATOM 671 O O . GLU A 1 90 ? 8.147 4.070 -5.248 1.00 96.31 90 GLU A O 1
ATOM 676 N N . MET A 1 91 ? 9.599 2.388 -5.560 1.00 95.81 91 MET A N 1
ATOM 677 C CA . MET A 1 91 ? 9.033 1.529 -4.516 1.00 95.81 91 MET A CA 1
ATOM 678 C C . MET A 1 91 ? 9.170 2.163 -3.129 1.00 95.81 91 MET A C 1
ATOM 680 O O . MET A 1 91 ? 8.230 2.101 -2.339 1.00 95.81 91 MET A O 1
ATOM 684 N N . ARG A 1 92 ? 10.313 2.794 -2.830 1.00 97.19 92 ARG A N 1
ATOM 685 C CA . ARG A 1 92 ? 10.507 3.535 -1.577 1.00 97.19 92 ARG A CA 1
ATOM 686 C C . ARG A 1 92 ? 9.514 4.689 -1.459 1.00 97.19 92 ARG A C 1
ATOM 688 O O . ARG A 1 92 ? 8.784 4.743 -0.476 1.00 97.19 92 ARG A O 1
ATOM 695 N N . ALA A 1 93 ? 9.432 5.541 -2.478 1.00 97.62 93 ALA A N 1
ATOM 696 C CA . ALA A 1 93 ? 8.509 6.675 -2.488 1.00 97.62 93 ALA A CA 1
ATOM 697 C C . ALA A 1 93 ? 7.038 6.232 -2.377 1.00 97.62 93 ALA A C 1
ATOM 699 O O . ALA A 1 93 ? 6.224 6.902 -1.745 1.00 97.62 93 ALA A O 1
ATOM 700 N N . ALA A 1 94 ? 6.674 5.092 -2.971 1.00 97.31 94 ALA A N 1
ATOM 701 C CA . ALA A 1 94 ? 5.340 4.514 -2.831 1.00 97.31 94 ALA A CA 1
ATOM 702 C C . ALA A 1 94 ? 5.045 4.074 -1.384 1.00 97.31 94 ALA A C 1
ATOM 704 O O . ALA A 1 94 ? 3.953 4.324 -0.875 1.00 97.31 94 ALA A O 1
ATOM 705 N N . LEU A 1 95 ? 6.015 3.452 -0.704 1.00 97.00 95 LEU A N 1
ATOM 706 C CA . LEU A 1 95 ? 5.869 3.052 0.699 1.00 97.00 95 LEU A CA 1
ATOM 707 C C . LEU A 1 95 ? 5.797 4.252 1.646 1.00 97.00 95 LEU A C 1
ATOM 709 O O . LEU A 1 95 ? 5.001 4.217 2.576 1.00 97.00 95 LEU A O 1
ATOM 713 N N . GLU A 1 96 ? 6.565 5.311 1.394 1.00 97.94 96 GLU A N 1
ATOM 714 C CA . GLU A 1 96 ? 6.520 6.555 2.180 1.00 97.94 96 GLU A CA 1
ATOM 715 C C . GLU A 1 96 ? 5.149 7.249 2.062 1.00 97.94 96 GLU A C 1
ATOM 717 O O . GLU A 1 96 ? 4.584 7.720 3.052 1.00 97.94 96 GLU A O 1
ATOM 722 N N . GLN A 1 97 ? 4.555 7.249 0.863 1.00 97.06 97 GLN A N 1
ATOM 723 C CA . GLN A 1 97 ? 3.188 7.744 0.659 1.00 97.06 97 GLN A CA 1
ATOM 724 C C . GLN A 1 97 ? 2.157 6.880 1.394 1.00 97.06 97 GLN A C 1
ATOM 726 O O . GLN A 1 97 ? 1.243 7.400 2.035 1.00 97.06 97 GLN A O 1
ATOM 731 N N . TRP A 1 98 ? 2.314 5.556 1.336 1.00 97.56 98 TRP A N 1
ATOM 732 C CA . TRP A 1 98 ? 1.435 4.635 2.051 1.00 97.56 98 TRP A CA 1
ATOM 733 C C . TRP A 1 98 ? 1.534 4.792 3.569 1.00 97.56 98 TRP A C 1
ATOM 735 O O . TRP A 1 98 ? 0.511 4.820 4.249 1.00 97.56 98 TRP A O 1
ATOM 745 N N . GLU A 1 99 ? 2.746 4.942 4.101 1.00 97.50 99 GLU A N 1
ATOM 746 C CA . GLU A 1 99 ? 2.979 5.243 5.512 1.00 97.50 99 GLU A CA 1
ATOM 747 C C . GLU A 1 99 ? 2.265 6.529 5.926 1.00 97.50 99 GLU A C 1
ATOM 749 O O . GLU A 1 99 ? 1.530 6.522 6.914 1.00 97.50 99 GLU A O 1
ATOM 754 N N . SER A 1 100 ? 2.419 7.600 5.146 1.00 97.62 100 SER A N 1
ATOM 755 C CA . SER A 1 100 ? 1.748 8.877 5.409 1.00 97.62 100 SER A CA 1
ATOM 756 C C . SER A 1 100 ? 0.228 8.697 5.495 1.00 97.62 100 SER A C 1
ATOM 758 O O . SER A 1 100 ? -0.395 9.125 6.468 1.00 97.62 100 SER A O 1
ATOM 760 N N . ARG A 1 101 ? -0.364 7.946 4.554 1.00 96.88 101 ARG A N 1
ATOM 761 C CA . ARG A 1 101 ? -1.802 7.643 4.574 1.00 96.88 101 ARG A CA 1
ATOM 762 C C . ARG A 1 101 ? -2.219 6.823 5.798 1.00 96.88 101 ARG A C 1
ATOM 764 O O . ARG A 1 101 ? -3.287 7.053 6.362 1.00 96.88 101 ARG A O 1
ATOM 771 N N . LEU A 1 102 ? -1.402 5.860 6.223 1.00 96.50 102 LEU A N 1
ATOM 772 C CA . LEU A 1 102 ? -1.673 5.094 7.441 1.00 96.50 102 LEU A CA 1
ATOM 773 C C . LEU A 1 102 ? -1.630 5.981 8.687 1.00 96.50 102 LEU A C 1
ATOM 775 O O . LEU A 1 102 ? -2.452 5.796 9.583 1.00 96.50 102 LEU A O 1
ATOM 779 N N . GLN A 1 103 ? -0.706 6.941 8.755 1.00 97.56 103 GLN A N 1
ATOM 780 C CA . GLN A 1 103 ? -0.651 7.874 9.879 1.00 97.56 103 GLN A CA 1
ATOM 781 C C . GLN A 1 103 ? -1.900 8.752 9.960 1.00 97.56 103 GLN A C 1
ATOM 783 O O . GLN A 1 103 ? -2.431 8.925 11.057 1.00 97.56 103 GLN A O 1
ATOM 788 N N . GLU A 1 104 ? -2.410 9.235 8.826 1.00 96.56 104 GLU A N 1
ATOM 789 C CA . GLU A 1 104 ? -3.688 9.958 8.767 1.00 96.56 104 GLU A CA 1
ATOM 790 C C . GLU A 1 104 ? -4.842 9.105 9.304 1.00 96.56 104 GLU A C 1
ATOM 792 O O . GLU A 1 104 ? -5.538 9.521 10.226 1.00 96.56 104 GLU A O 1
ATOM 797 N N . LEU A 1 105 ? -4.994 7.873 8.804 1.00 95.31 105 LEU A N 1
ATOM 798 C CA . LEU A 1 105 ? -6.044 6.949 9.249 1.00 95.31 105 LEU A CA 1
ATOM 799 C C . LEU A 1 105 ? -5.957 6.639 10.750 1.00 95.31 105 LEU A C 1
ATOM 801 O O . LEU A 1 105 ? -6.974 6.537 11.434 1.00 95.31 105 LEU A O 1
ATOM 805 N N . LEU A 1 106 ? -4.742 6.486 11.281 1.00 95.88 106 LEU A N 1
ATOM 806 C CA . LEU A 1 106 ? -4.529 6.263 12.710 1.00 95.88 106 LEU A CA 1
ATOM 807 C C . LEU A 1 106 ? -4.835 7.511 13.540 1.00 95.88 106 LEU A C 1
ATOM 809 O O . LEU A 1 106 ? -5.313 7.380 14.666 1.00 95.88 106 LEU A O 1
ATOM 813 N N . ALA A 1 107 ? -4.550 8.705 13.021 1.00 96.31 107 ALA A N 1
ATOM 814 C CA . ALA A 1 107 ? -4.910 9.954 13.678 1.00 96.31 107 ALA A CA 1
ATOM 815 C C . ALA A 1 107 ? -6.435 10.130 13.719 1.00 96.31 107 ALA A C 1
ATOM 817 O O . ALA A 1 107 ? -6.976 10.416 14.785 1.00 96.31 107 ALA A O 1
ATOM 818 N N . GLU A 1 108 ? -7.122 9.870 12.603 1.00 94.75 108 GLU A N 1
ATOM 819 C CA . GLU A 1 108 ? -8.587 9.862 12.512 1.00 94.75 108 GLU A CA 1
ATOM 820 C C . GLU A 1 108 ? -9.199 8.873 13.520 1.00 94.75 108 GLU A C 1
ATOM 822 O O . GLU A 1 108 ? -10.061 9.248 14.311 1.00 94.75 108 GLU A O 1
ATOM 827 N N . ALA A 1 109 ? -8.696 7.635 13.566 1.00 92.12 109 ALA A N 1
ATOM 828 C CA . ALA A 1 109 ? -9.196 6.597 14.470 1.00 92.12 109 ALA A CA 1
ATOM 829 C C . ALA A 1 109 ? -8.944 6.882 15.961 1.00 92.12 109 ALA A C 1
ATOM 831 O O . ALA A 1 109 ? -9.645 6.339 16.805 1.00 92.12 109 ALA A O 1
ATOM 832 N N . ARG A 1 110 ? -7.930 7.689 16.299 1.00 91.38 110 ARG A N 1
ATOM 833 C CA . ARG A 1 110 ? -7.653 8.116 17.684 1.00 91.38 110 ARG A CA 1
ATOM 834 C C . ARG A 1 110 ? -8.462 9.338 18.106 1.00 91.38 110 ARG A C 1
ATOM 836 O O . ARG A 1 110 ? -8.582 9.587 19.302 1.00 91.38 110 ARG A O 1
ATOM 843 N N . ALA A 1 111 ? -8.902 10.141 17.141 1.00 85.81 111 ALA A N 1
ATOM 844 C CA . ALA A 1 111 ? -9.705 11.333 17.381 1.00 85.81 111 ALA A CA 1
ATOM 845 C C . ALA A 1 111 ? -11.205 11.018 17.521 1.00 85.81 111 ALA A C 1
ATOM 847 O O . ALA A 1 111 ? -11.937 11.839 18.074 1.00 85.81 111 ALA A O 1
ATOM 848 N N . ALA A 1 112 ? -11.640 9.863 17.007 1.00 68.25 112 ALA A N 1
ATOM 849 C CA . ALA A 1 112 ? -12.981 9.302 17.171 1.00 68.25 112 ALA A CA 1
ATOM 850 C C . ALA A 1 112 ? -13.132 8.548 18.502 1.00 68.25 112 ALA A C 1
ATOM 852 O O . ALA A 1 112 ? -14.246 8.610 19.069 1.00 68.25 112 ALA A O 1
#

Foldseek 3Di:
DDDDDDDPDPDDDDPDDDDPDPDDLVVVVVVCCVVVVDDDDDPVVVLVCLLVLLVVVVQDNVLNCLLSVHCPDCCDDPNVVPPPDNCPVSNVVSVVVVVVVVVVVVVVVVVD